Protein AF-A0A2A7IGX7-F1 (afdb_monomer_lite)

Radius of gyration: 14.09 Å; chains: 1; bounding box: 36×25×37 Å

Secondary structure (DSSP, 8-state):
-EEEEE-TTTSSSEEEEEEEEES-TTS-EEEEEEEEESSTT--S--HHHHHHHHHHTTT--TTPPPTTT--S---EEEEEEGGGTEEEEE-HHHHHHHHHHHHHHHTT-

Foldseek 3Di:
DKDWFQDLQPSPKIWIKDWDFDDDVVPTDIFIWTDDIPDCLQVATDRQVRVFRVVQGPPDDQQDAAPPPRDRGFRTFGCPDVVVPDTTGHHSVVVSVVSVVVCVVPVPD

pLDDT: mean 85.6, std 9.06, range [42.12, 95.0]

Structure (mmCIF, N/CA/C/O backbone):
data_AF-A0A2A7IGX7-F1
#
_entry.id   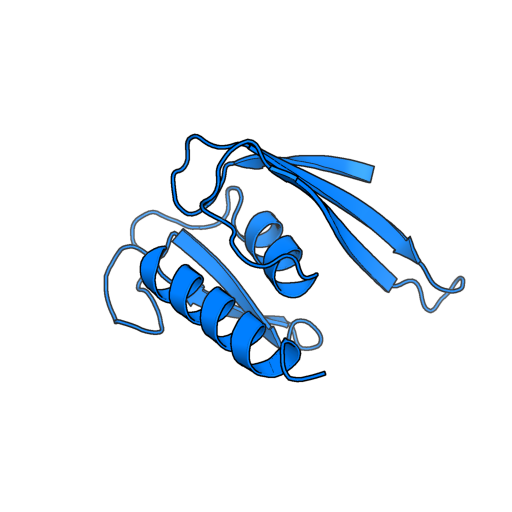AF-A0A2A7IGX7-F1
#
loop_
_atom_site.group_PDB
_atom_site.id
_atom_site.type_symbol
_atom_site.label_atom_id
_atom_site.label_alt_id
_atom_site.label_comp_id
_atom_site.label_asym_id
_atom_site.label_entity_id
_atom_site.label_seq_id
_atom_site.pdbx_PDB_ins_code
_atom_site.Cartn_x
_atom_site.Cartn_y
_atom_site.Cartn_z
_atom_site.occupancy
_atom_site.B_iso_or_equiv
_atom_site.auth_seq_id
_atom_site.auth_comp_id
_atom_site.auth_asym_id
_atom_site.auth_atom_id
_atom_site.pdbx_PDB_model_num
ATOM 1 N N . MET A 1 1 ? 11.444 -9.098 -9.810 1.00 85.06 1 MET A N 1
ATOM 2 C CA . MET A 1 1 ? 11.297 -10.010 -8.645 1.00 85.06 1 MET A CA 1
ATOM 3 C C . MET A 1 1 ? 9.858 -9.934 -8.198 1.00 85.06 1 MET A C 1
ATOM 5 O O . MET A 1 1 ? 9.424 -8.847 -7.855 1.00 85.06 1 MET A O 1
ATOM 9 N N . VAL A 1 2 ? 9.154 -11.059 -8.168 1.00 91.12 2 VAL A N 1
ATOM 10 C CA . VAL A 1 2 ? 7.750 -11.117 -7.746 1.00 91.12 2 VAL A CA 1
ATOM 11 C C . VAL A 1 2 ? 7.673 -11.618 -6.306 1.00 91.12 2 VAL A C 1
ATOM 13 O O . VAL A 1 2 ? 8.408 -12.538 -5.936 1.00 91.12 2 VAL A O 1
ATOM 16 N N . ARG A 1 3 ? 6.841 -10.983 -5.477 1.00 91.88 3 ARG A N 1
ATOM 17 C CA . ARG A 1 3 ? 6.580 -11.403 -4.095 1.00 91.88 3 ARG A CA 1
ATOM 18 C C . ARG A 1 3 ? 5.128 -11.163 -3.709 1.00 91.88 3 ARG A C 1
ATOM 20 O O . ARG A 1 3 ? 4.499 -10.217 -4.177 1.00 91.88 3 ARG A O 1
ATOM 27 N N . ASP A 1 4 ? 4.663 -11.989 -2.786 1.00 92.81 4 ASP A N 1
ATOM 28 C CA . ASP A 1 4 ? 3.336 -11.904 -2.197 1.00 92.81 4 ASP A CA 1
ATOM 29 C C . ASP A 1 4 ? 3.355 -11.141 -0.868 1.00 92.81 4 ASP A C 1
ATOM 31 O O . ASP A 1 4 ? 4.254 -11.305 -0.036 1.00 92.81 4 ASP A O 1
ATOM 35 N N . TYR A 1 5 ? 2.338 -10.306 -0.673 1.00 91.56 5 TYR A N 1
ATOM 36 C CA . TYR A 1 5 ? 2.167 -9.433 0.480 1.00 91.56 5 TYR A CA 1
ATOM 37 C C . TYR A 1 5 ? 0.764 -9.586 1.060 1.00 91.56 5 TYR A C 1
ATOM 39 O O . TYR A 1 5 ? -0.229 -9.627 0.333 1.00 91.56 5 TYR A O 1
ATOM 47 N N . SER A 1 6 ? 0.659 -9.617 2.387 1.00 90.50 6 SER A N 1
ATOM 48 C CA . SER A 1 6 ? -0.641 -9.609 3.056 1.00 90.50 6 SER A CA 1
ATOM 49 C C . SER A 1 6 ? -1.321 -8.254 2.875 1.00 90.50 6 SER A C 1
ATOM 51 O O . SER A 1 6 ? -0.711 -7.207 3.097 1.00 90.50 6 SER A O 1
ATOM 53 N N . CYS A 1 7 ? -2.607 -8.265 2.532 1.00 90.31 7 CYS A N 1
ATOM 54 C CA . CYS A 1 7 ? -3.403 -7.055 2.394 1.00 90.31 7 CYS A CA 1
ATOM 55 C C . CYS A 1 7 ? -3.367 -6.256 3.703 1.00 90.31 7 CYS A C 1
ATOM 57 O O . CYS A 1 7 ? -3.780 -6.778 4.745 1.00 90.31 7 CYS A O 1
ATOM 59 N N . PRO A 1 8 ? -2.928 -4.987 3.689 1.00 86.69 8 PRO A N 1
ATOM 60 C CA . PRO A 1 8 ? -2.753 -4.244 4.924 1.00 86.69 8 PRO A CA 1
ATOM 61 C C . PRO A 1 8 ? -4.082 -3.846 5.578 1.00 86.69 8 PRO A C 1
ATOM 63 O O . PRO A 1 8 ? -4.072 -3.583 6.776 1.00 86.69 8 PRO A O 1
ATOM 66 N N . ILE A 1 9 ? -5.190 -3.883 4.822 1.00 89.19 9 ILE A N 1
ATOM 67 C CA . ILE A 1 9 ? -6.549 -3.561 5.276 1.00 89.19 9 ILE A CA 1
ATOM 68 C C . ILE A 1 9 ? -7.205 -4.761 5.965 1.00 89.19 9 ILE A C 1
ATOM 70 O O . ILE A 1 9 ? -7.554 -4.698 7.137 1.00 89.19 9 ILE A O 1
ATOM 74 N N . CYS A 1 10 ? -7.390 -5.875 5.248 1.00 89.88 10 CYS A N 1
ATOM 75 C CA . CYS A 1 10 ? -8.137 -7.017 5.785 1.00 89.88 10 CYS A CA 1
ATOM 76 C C . CYS A 1 10 ? -7.256 -8.093 6.431 1.00 89.88 10 CYS A C 1
ATOM 78 O O . CYS A 1 10 ? -7.793 -9.009 7.052 1.00 89.88 10 CYS A O 1
ATOM 80 N N . LYS A 1 11 ? -5.928 -8.037 6.241 1.00 86.94 11 LYS A N 1
ATOM 81 C CA . LYS A 1 11 ? -4.924 -9.019 6.703 1.00 86.94 11 LYS A CA 1
ATOM 82 C C . LYS A 1 11 ? -5.151 -10.475 6.250 1.00 86.94 11 LYS A C 1
ATOM 84 O O . LYS A 1 11 ? -4.380 -11.347 6.634 1.00 86.94 11 LYS A O 1
ATOM 89 N N . LYS A 1 12 ? -6.178 -10.738 5.434 1.00 89.38 12 LYS A N 1
ATOM 90 C CA . LYS A 1 12 ? -6.551 -12.063 4.903 1.00 89.38 12 LYS A CA 1
ATOM 91 C C . LYS A 1 12 ? -6.227 -12.216 3.420 1.00 89.38 12 LYS A C 1
ATOM 93 O O . LYS A 1 12 ? -5.824 -13.289 2.992 1.00 89.38 12 LYS A O 1
ATOM 98 N N . GLY A 1 13 ? -6.441 -11.158 2.639 1.00 89.62 13 GLY A N 1
ATOM 99 C CA . GLY A 1 13 ? -6.138 -11.152 1.212 1.00 89.62 13 GLY A CA 1
ATOM 100 C C . GLY A 1 13 ? -4.636 -11.147 0.946 1.00 89.62 13 GLY A C 1
ATOM 101 O O . GLY A 1 13 ? -3.863 -10.632 1.754 1.00 89.62 13 GLY A O 1
ATOM 102 N N . CYS A 1 14 ? -4.247 -11.684 -0.201 1.00 92.44 14 CYS A N 1
ATOM 103 C CA . CYS A 1 14 ? -2.893 -11.669 -0.726 1.00 92.44 14 CYS A CA 1
ATOM 104 C C . CYS A 1 14 ? -2.812 -10.706 -1.918 1.00 92.44 14 CYS A C 1
ATOM 106 O O . CYS A 1 14 ? -3.753 -10.603 -2.712 1.00 92.44 14 CYS A O 1
ATOM 108 N N . ILE A 1 15 ? -1.702 -9.980 -2.014 1.00 93.88 15 ILE A N 1
ATOM 109 C CA . ILE A 1 15 ? -1.401 -9.029 -3.079 1.00 93.88 15 ILE A CA 1
ATOM 110 C C . ILE A 1 15 ? -0.030 -9.383 -3.644 1.00 93.88 15 ILE A C 1
ATOM 112 O O . ILE A 1 15 ? 0.970 -9.345 -2.927 1.00 93.88 15 ILE A O 1
ATOM 116 N N . THR A 1 16 ? 0.014 -9.700 -4.930 1.00 95.00 16 THR A N 1
ATOM 117 C CA . THR A 1 16 ? 1.248 -10.040 -5.636 1.00 95.00 16 THR A CA 1
ATOM 118 C C . THR A 1 16 ? 1.807 -8.779 -6.272 1.00 95.00 16 THR A C 1
ATOM 120 O O . THR A 1 16 ? 1.121 -8.123 -7.058 1.00 95.00 16 THR A O 1
ATOM 123 N N . ILE A 1 17 ? 3.045 -8.430 -5.923 1.00 94.12 17 ILE A N 1
ATOM 124 C CA . ILE A 1 17 ? 3.723 -7.235 -6.425 1.00 94.12 17 ILE A CA 1
ATOM 125 C C . ILE A 1 17 ? 5.017 -7.643 -7.119 1.00 94.12 17 ILE A C 1
ATOM 127 O O . ILE A 1 17 ? 5.838 -8.391 -6.573 1.00 94.12 17 ILE A O 1
ATOM 131 N N . GLU A 1 18 ? 5.202 -7.127 -8.326 1.00 94.50 18 GLU A N 1
ATOM 132 C CA . GLU A 1 18 ? 6.455 -7.188 -9.052 1.00 94.50 18 GLU A CA 1
ATOM 133 C C . GLU A 1 18 ? 7.316 -5.968 -8.744 1.00 94.50 18 GLU A C 1
ATOM 135 O O . GLU A 1 18 ? 6.850 -4.835 -8.715 1.00 94.50 18 GLU A O 1
ATOM 140 N N . LYS A 1 19 ? 8.594 -6.238 -8.489 1.00 91.56 19 LYS A N 1
ATOM 141 C CA . LYS A 1 19 ? 9.663 -5.261 -8.342 1.00 91.56 19 LYS A CA 1
ATOM 142 C C . LYS A 1 19 ? 10.606 -5.387 -9.530 1.00 91.56 19 LYS A C 1
ATOM 144 O O . LYS A 1 19 ? 11.363 -6.369 -9.592 1.00 91.56 19 LYS A O 1
ATOM 149 N N . GLU A 1 20 ? 10.605 -4.409 -10.419 1.00 91.00 20 GLU A N 1
ATOM 150 C CA . GLU A 1 20 ? 11.496 -4.359 -11.576 1.00 91.00 20 GLU A CA 1
ATOM 151 C C . GLU A 1 20 ? 12.626 -3.352 -11.340 1.00 91.00 20 GLU A C 1
ATOM 153 O O . GLU A 1 20 ? 12.431 -2.304 -10.731 1.00 91.00 20 GLU A O 1
ATOM 158 N N . ARG A 1 21 ? 13.850 -3.701 -11.753 1.00 83.94 21 ARG A N 1
ATOM 159 C CA . ARG A 1 21 ? 14.968 -2.750 -11.778 1.00 83.94 21 ARG A CA 1
ATOM 160 C C . ARG A 1 21 ? 15.013 -2.151 -13.170 1.00 83.94 21 ARG A C 1
ATOM 162 O O . ARG A 1 21 ? 15.390 -2.856 -14.102 1.00 83.94 21 ARG A O 1
ATOM 169 N N . VAL A 1 22 ? 14.677 -0.878 -13.268 1.00 85.25 22 VAL A N 1
ATOM 170 C CA . VAL A 1 22 ? 14.650 -0.133 -14.527 1.00 85.25 22 VAL A CA 1
ATOM 171 C C . VAL A 1 22 ? 15.769 0.911 -14.544 1.00 85.25 22 VAL A C 1
ATOM 173 O O . VAL A 1 22 ? 16.434 1.145 -13.531 1.00 85.25 22 VAL A O 1
ATOM 176 N N . GLY A 1 23 ? 16.013 1.521 -15.700 1.00 81.81 23 GLY A N 1
ATOM 177 C CA . GLY A 1 23 ? 17.011 2.580 -15.859 1.00 81.81 23 GLY A CA 1
ATOM 178 C C . GLY A 1 23 ? 18.440 2.098 -16.140 1.00 81.81 23 GLY A C 1
ATOM 179 O O . GLY A 1 23 ? 18.799 0.924 -15.993 1.00 81.81 23 GLY A O 1
ATOM 180 N N . GLU A 1 24 ? 19.273 3.037 -16.587 1.00 83.62 24 GLU A N 1
ATOM 181 C CA . GLU A 1 24 ? 20.647 2.772 -17.011 1.00 83.62 24 GLU A CA 1
ATOM 182 C C . GLU A 1 24 ? 21.581 2.442 -15.830 1.00 83.62 24 GLU A C 1
ATOM 184 O O . GLU A 1 24 ? 21.333 2.831 -14.682 1.00 83.62 24 GLU A O 1
ATOM 189 N N . PRO A 1 25 ? 22.703 1.735 -16.069 1.00 77.75 25 PRO A N 1
ATOM 190 C CA . PRO A 1 25 ? 23.750 1.570 -15.065 1.00 77.75 25 PRO A CA 1
ATOM 191 C C . PRO A 1 25 ? 24.222 2.931 -14.518 1.00 77.75 25 PRO A C 1
ATOM 193 O O . PRO A 1 25 ? 24.797 3.731 -15.244 1.00 77.75 25 PRO A O 1
ATOM 196 N N . GLY A 1 26 ? 23.984 3.187 -13.228 1.00 75.50 26 GLY A N 1
ATOM 197 C CA . GLY A 1 26 ? 24.280 4.471 -12.567 1.00 75.50 26 GLY A CA 1
ATOM 198 C C . GLY A 1 26 ? 23.041 5.316 -12.244 1.00 75.50 26 GLY A C 1
ATOM 199 O O . GLY A 1 26 ? 23.078 6.079 -11.286 1.00 75.50 26 GLY A O 1
ATOM 200 N N . PHE A 1 27 ? 21.929 5.088 -12.949 1.00 79.81 27 PHE A N 1
ATOM 201 C CA . PHE A 1 27 ? 20.621 5.732 -12.749 1.00 79.81 27 PHE A CA 1
ATOM 202 C C . PHE A 1 27 ? 19.523 4.688 -12.534 1.00 79.81 27 PHE A C 1
ATOM 204 O O . PHE A 1 27 ? 18.399 4.826 -13.006 1.00 79.81 27 PHE A O 1
ATOM 211 N N . ARG A 1 28 ? 19.873 3.576 -11.880 1.00 72.81 28 ARG A N 1
ATOM 212 C CA . ARG A 1 28 ? 18.932 2.476 -11.683 1.00 72.81 28 ARG A CA 1
ATOM 213 C C . ARG A 1 28 ? 17.818 2.914 -10.750 1.00 72.81 28 ARG A C 1
ATOM 215 O O . ARG A 1 28 ? 18.068 3.207 -9.581 1.00 72.81 28 ARG A O 1
ATOM 222 N N . GLU A 1 29 ? 16.605 2.852 -11.261 1.00 83.06 29 GLU A N 1
ATOM 223 C CA . GLU A 1 29 ? 15.380 3.050 -10.513 1.00 83.06 29 GLU A CA 1
ATOM 224 C C . GLU A 1 29 ? 14.736 1.693 -10.220 1.00 83.06 29 GLU A C 1
ATOM 226 O O . GLU A 1 29 ? 15.237 0.614 -10.571 1.00 83.06 29 GLU A O 1
ATOM 231 N N . THR A 1 30 ? 13.667 1.717 -9.443 1.00 84.19 30 THR A N 1
ATOM 232 C CA . THR A 1 30 ? 12.924 0.514 -9.102 1.00 84.19 30 THR A CA 1
ATOM 233 C C . THR A 1 30 ? 11.454 0.827 -9.195 1.00 84.19 30 THR A C 1
ATOM 235 O O . THR A 1 30 ? 10.971 1.619 -8.393 1.00 84.19 30 THR A O 1
ATOM 238 N N . GLU A 1 31 ? 10.782 0.152 -10.115 1.00 89.25 31 GLU A N 1
ATOM 239 C CA . GLU A 1 31 ? 9.344 0.264 -10.308 1.00 89.25 31 GLU A CA 1
ATOM 240 C C . GLU A 1 31 ? 8.625 -0.876 -9.584 1.00 89.25 31 GLU A C 1
ATOM 242 O O . GLU A 1 31 ? 9.136 -2.003 -9.470 1.00 89.25 31 GLU A O 1
ATOM 247 N N . TYR A 1 32 ? 7.435 -0.565 -9.070 1.00 90.31 32 TYR A N 1
ATOM 248 C CA . TYR A 1 32 ? 6.580 -1.510 -8.362 1.00 90.31 32 TYR A CA 1
ATOM 249 C C . TYR A 1 32 ? 5.203 -1.615 -9.012 1.00 90.31 32 TYR A C 1
ATOM 2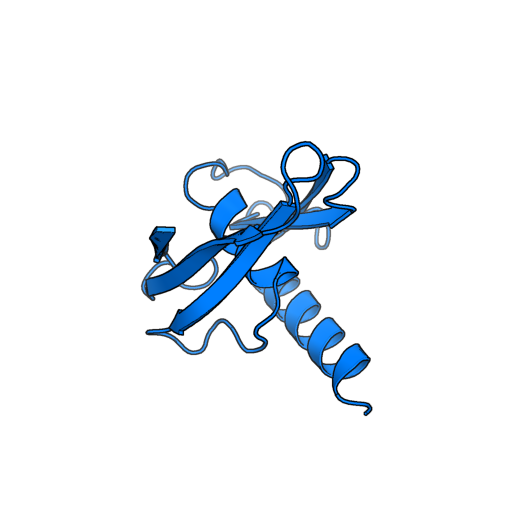51 O O . TYR A 1 32 ? 4.465 -0.633 -9.094 1.00 90.31 32 TYR A O 1
ATOM 259 N N . THR A 1 33 ? 4.815 -2.834 -9.379 1.00 92.81 33 THR A N 1
ATOM 260 C CA . THR A 1 33 ? 3.563 -3.099 -10.098 1.00 92.81 33 THR A CA 1
ATOM 261 C C . THR A 1 33 ? 2.736 -4.153 -9.373 1.00 92.81 33 THR A C 1
ATOM 263 O O . THR A 1 33 ? 3.228 -5.235 -9.057 1.00 92.81 33 THR A O 1
ATOM 266 N N . ILE A 1 34 ? 1.462 -3.858 -9.104 1.00 92.50 34 ILE A N 1
ATOM 267 C CA . ILE A 1 34 ? 0.514 -4.838 -8.553 1.00 92.50 34 ILE A CA 1
ATOM 268 C C . ILE A 1 34 ? 0.068 -5.757 -9.693 1.00 92.50 34 ILE A C 1
ATOM 270 O O . ILE A 1 34 ? -0.562 -5.298 -10.640 1.00 92.50 34 ILE A O 1
ATOM 274 N N . LEU A 1 35 ? 0.383 -7.050 -9.598 1.00 93.56 35 LEU A N 1
ATOM 275 C CA . LEU A 1 35 ? 0.040 -8.042 -10.622 1.00 93.56 35 LEU A CA 1
ATOM 276 C C . LEU A 1 35 ? -1.313 -8.710 -10.361 1.00 93.56 35 LEU A C 1
ATOM 278 O O . LEU A 1 35 ? -2.095 -8.930 -11.283 1.00 93.56 35 LEU A O 1
ATOM 282 N N . SER A 1 36 ? -1.596 -9.056 -9.103 1.00 93.25 36 SER A N 1
ATOM 283 C CA . SER A 1 36 ? -2.836 -9.740 -8.727 1.00 93.25 36 SER A CA 1
ATOM 284 C C . SER A 1 36 ? -3.237 -9.480 -7.281 1.00 93.25 36 SER A C 1
ATOM 286 O O . SER A 1 36 ? -2.408 -9.173 -6.424 1.00 93.25 36 SER A O 1
ATOM 288 N N . LYS A 1 37 ? -4.538 -9.621 -7.011 1.00 93.69 37 LYS A N 1
ATOM 289 C CA . LYS A 1 37 ? -5.172 -9.383 -5.710 1.00 93.69 37 LYS A CA 1
ATOM 290 C C . LYS A 1 37 ? -6.193 -10.483 -5.438 1.00 93.69 37 LYS A C 1
ATOM 292 O O . LYS A 1 37 ? -7.008 -10.781 -6.304 1.00 93.69 37 LYS A O 1
ATOM 297 N N . THR A 1 38 ? -6.196 -11.049 -4.233 1.00 94.12 38 THR A N 1
ATOM 298 C CA . THR A 1 38 ? -7.217 -12.033 -3.813 1.00 94.12 38 THR A CA 1
ATOM 299 C C . THR A 1 38 ? -8.340 -11.412 -2.974 1.00 94.12 38 THR A C 1
ATOM 301 O O . THR A 1 38 ? -9.201 -12.125 -2.464 1.00 94.12 38 THR A O 1
ATOM 304 N N . CYS A 1 39 ? -8.316 -10.092 -2.774 1.00 92.56 39 CYS A N 1
ATOM 305 C CA . CYS A 1 39 ? -9.358 -9.327 -2.095 1.00 92.56 39 CYS A CA 1
ATOM 306 C C . CYS A 1 39 ? -9.588 -7.986 -2.797 1.00 92.56 39 CYS A C 1
ATOM 308 O O . CYS A 1 39 ? -8.666 -7.427 -3.389 1.00 92.56 39 CYS A O 1
ATOM 310 N N . GLU A 1 40 ? -10.775 -7.415 -2.623 1.00 91.31 40 GLU A N 1
ATOM 311 C CA . GLU A 1 40 ? -11.178 -6.150 -3.256 1.00 91.31 40 GLU A CA 1
ATOM 312 C C . GLU A 1 40 ? -10.863 -4.909 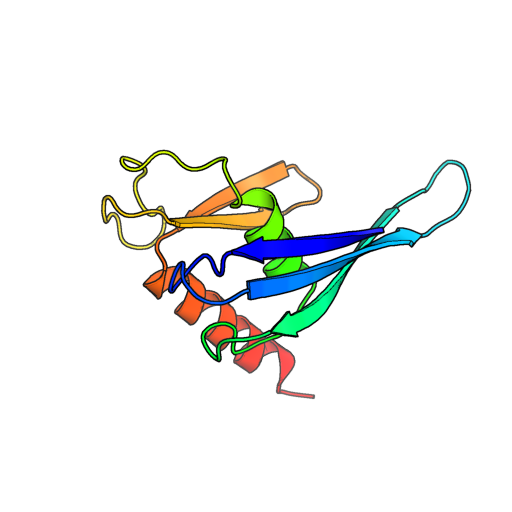-2.403 1.00 91.31 40 GLU A C 1
ATOM 314 O O . GLU A 1 40 ? -11.326 -3.811 -2.687 1.00 91.31 40 GLU A O 1
ATOM 319 N N . CYS A 1 41 ? -10.068 -5.051 -1.336 1.00 91.19 41 CYS A N 1
ATOM 320 C CA . CYS A 1 41 ? -9.743 -3.922 -0.461 1.00 91.19 41 CYS A CA 1
ATOM 321 C C . CYS A 1 41 ? -8.890 -2.844 -1.146 1.00 91.19 41 CYS A C 1
ATOM 323 O O . CYS A 1 41 ? -8.918 -1.702 -0.701 1.00 91.19 41 CYS A O 1
ATOM 325 N N . ILE A 1 42 ? -8.116 -3.211 -2.172 1.00 90.88 42 ILE A N 1
ATOM 326 C CA . ILE A 1 42 ? -7.300 -2.285 -2.962 1.00 90.88 42 ILE A CA 1
ATOM 327 C C . ILE A 1 42 ? -8.076 -1.923 -4.226 1.00 90.88 42 ILE A C 1
ATOM 329 O O . ILE A 1 42 ? -8.134 -2.701 -5.184 1.00 90.88 42 ILE A O 1
ATOM 333 N N . THR A 1 43 ? -8.699 -0.749 -4.188 1.00 89.50 43 THR A N 1
ATOM 334 C CA . THR A 1 43 ? -9.641 -0.251 -5.202 1.00 89.50 43 THR A CA 1
ATOM 335 C C . THR A 1 43 ? -8.973 0.569 -6.304 1.00 89.50 43 THR A C 1
ATOM 337 O O . THR A 1 43 ? -9.621 0.886 -7.305 1.00 89.50 43 THR A O 1
ATOM 340 N N . TYR A 1 44 ? -7.691 0.900 -6.137 1.00 87.94 44 TYR A N 1
ATOM 341 C CA . TYR A 1 44 ? -6.890 1.657 -7.090 1.00 87.94 44 TYR A CA 1
ATOM 342 C C . TYR A 1 44 ? -5.469 1.093 -7.156 1.00 87.94 44 TYR A C 1
ATOM 344 O O . TYR A 1 44 ? -4.819 0.932 -6.121 1.00 87.94 44 TYR A O 1
ATOM 352 N N . ASP A 1 45 ? -5.000 0.796 -8.368 1.00 88.00 45 ASP A N 1
ATOM 353 C CA . ASP A 1 45 ? -3.663 0.257 -8.606 1.00 88.00 45 ASP A CA 1
ATOM 354 C C . ASP A 1 45 ? -2.724 1.372 -9.056 1.00 88.00 45 ASP A C 1
ATOM 356 O O . ASP A 1 45 ? -2.916 1.986 -10.102 1.00 88.00 45 ASP A O 1
ATOM 360 N N . SER A 1 46 ? -1.700 1.635 -8.249 1.00 89.38 46 SER A N 1
ATOM 361 C CA . SER A 1 46 ? -0.620 2.561 -8.580 1.00 89.38 46 SER A CA 1
ATOM 362 C C . SER A 1 46 ? 0.670 2.150 -7.881 1.00 89.38 46 SER A C 1
ATOM 364 O O . SER A 1 46 ? 0.651 1.400 -6.899 1.00 89.38 46 SER A O 1
ATOM 366 N N . GLU A 1 47 ? 1.795 2.682 -8.355 1.00 89.00 47 GLU A N 1
ATOM 367 C CA . GLU A 1 47 ? 3.095 2.451 -7.729 1.00 89.00 47 GLU A CA 1
ATOM 368 C C . GLU A 1 47 ? 3.107 2.905 -6.260 1.00 89.00 47 GLU A C 1
ATOM 370 O O . GLU A 1 47 ? 3.595 2.182 -5.395 1.00 89.00 47 GLU A O 1
ATOM 375 N N . SER A 1 48 ? 2.493 4.048 -5.930 1.00 88.31 48 SER A N 1
ATOM 376 C CA . SER A 1 48 ? 2.416 4.535 -4.544 1.00 88.31 48 SER A CA 1
ATOM 377 C C . SER A 1 48 ? 1.681 3.556 -3.622 1.00 88.31 48 SER A C 1
ATOM 379 O O . SER A 1 48 ? 2.101 3.344 -2.483 1.00 88.31 48 SER A O 1
ATOM 381 N N . ILE A 1 49 ? 0.617 2.913 -4.116 1.00 90.56 49 ILE A N 1
ATOM 382 C CA . ILE A 1 49 ? -0.116 1.878 -3.376 1.00 90.56 49 ILE A CA 1
ATOM 383 C C . ILE A 1 49 ? 0.732 0.612 -3.230 1.00 90.56 49 ILE A C 1
ATOM 385 O O . ILE A 1 49 ? 0.805 0.050 -2.134 1.00 90.56 49 ILE A O 1
ATOM 389 N N . ALA A 1 50 ? 1.434 0.196 -4.288 1.00 91.44 50 ALA A N 1
ATOM 390 C CA . ALA A 1 50 ? 2.360 -0.933 -4.236 1.00 91.44 50 ALA A CA 1
ATOM 391 C C . ALA A 1 50 ? 3.478 -0.698 -3.202 1.00 91.44 50 ALA A C 1
ATOM 393 O O . ALA A 1 50 ? 3.738 -1.550 -2.350 1.00 91.44 50 ALA A O 1
ATOM 394 N N . MET A 1 51 ? 4.082 0.492 -3.210 1.00 90.00 51 MET A N 1
ATOM 395 C CA . MET A 1 51 ? 5.093 0.908 -2.240 1.00 90.00 51 MET A CA 1
ATOM 396 C C . MET A 1 51 ? 4.553 0.911 -0.810 1.00 90.00 51 MET A C 1
ATOM 398 O O . MET A 1 51 ? 5.235 0.415 0.087 1.00 90.00 51 MET A O 1
ATOM 402 N N . ALA A 1 52 ? 3.330 1.408 -0.592 1.00 89.88 52 ALA A N 1
ATOM 403 C CA . ALA A 1 52 ? 2.697 1.395 0.723 1.00 89.88 52 ALA A CA 1
ATOM 404 C C . ALA A 1 52 ? 2.545 -0.038 1.260 1.00 89.88 52 ALA A C 1
ATOM 406 O O . ALA A 1 52 ? 2.901 -0.321 2.404 1.00 89.88 52 ALA A O 1
ATOM 407 N N . ILE A 1 53 ? 2.083 -0.975 0.427 1.00 90.56 53 ILE A N 1
ATOM 408 C CA . ILE A 1 53 ? 1.921 -2.389 0.803 1.00 90.56 53 ILE A CA 1
ATOM 409 C C . ILE A 1 53 ? 3.275 -3.024 1.150 1.00 90.56 53 ILE A C 1
ATOM 411 O O . ILE A 1 53 ? 3.391 -3.715 2.166 1.00 90.56 53 ILE A O 1
ATOM 415 N N . ILE A 1 54 ? 4.310 -2.759 0.347 1.00 88.88 54 ILE A N 1
ATOM 416 C CA . ILE A 1 54 ? 5.664 -3.278 0.583 1.00 88.88 54 ILE A CA 1
ATOM 417 C C . ILE A 1 54 ? 6.261 -2.710 1.871 1.00 88.88 54 ILE A C 1
ATOM 419 O O . ILE A 1 54 ? 6.786 -3.476 2.679 1.00 88.88 54 ILE A O 1
ATOM 423 N N . GLY A 1 55 ? 6.200 -1.388 2.060 1.00 82.19 55 GLY A N 1
ATOM 424 C CA . GLY A 1 55 ? 6.771 -0.700 3.222 1.00 82.19 55 GLY A CA 1
ATOM 425 C C . GLY A 1 55 ? 6.148 -1.168 4.534 1.00 82.19 55 GLY A C 1
ATOM 426 O O . GLY A 1 55 ? 6.839 -1.355 5.531 1.00 82.19 55 GLY A O 1
ATOM 427 N N . THR A 1 56 ? 4.856 -1.476 4.486 1.00 81.31 56 THR A N 1
ATOM 428 C CA . THR A 1 56 ? 4.049 -1.891 5.632 1.00 81.31 56 THR A CA 1
ATOM 429 C C . THR A 1 56 ? 4.304 -3.324 6.098 1.00 81.31 56 THR A C 1
ATOM 431 O O . THR A 1 56 ? 4.149 -3.618 7.288 1.00 81.31 56 THR A O 1
ATOM 434 N N . ASN A 1 57 ? 4.634 -4.245 5.185 1.00 71.94 57 ASN A N 1
ATOM 435 C CA . ASN A 1 57 ? 4.628 -5.679 5.475 1.00 71.94 57 ASN A CA 1
ATOM 436 C C . ASN A 1 57 ? 5.731 -6.060 6.482 1.00 71.94 57 ASN A C 1
ATOM 438 O O . ASN A 1 57 ? 6.888 -6.258 6.120 1.00 71.94 57 ASN A O 1
ATOM 442 N N . GLY A 1 58 ? 5.351 -6.142 7.761 1.00 63.69 58 GLY A N 1
ATOM 443 C CA . GLY A 1 58 ? 6.221 -6.520 8.877 1.00 63.69 58 GLY A CA 1
ATOM 444 C C . GLY A 1 58 ? 6.893 -5.366 9.631 1.00 63.69 58 GLY A C 1
ATOM 445 O O . GLY A 1 58 ? 7.648 -5.650 10.556 1.00 63.69 58 GLY A O 1
ATOM 446 N N . LYS A 1 59 ? 6.639 -4.095 9.281 1.00 69.19 59 LYS A N 1
ATOM 447 C CA . LYS A 1 59 ? 7.303 -2.947 9.933 1.00 69.19 59 LYS A CA 1
ATOM 448 C C . LYS A 1 59 ? 6.502 -2.252 11.031 1.00 69.19 59 LYS A C 1
ATOM 450 O O . LYS A 1 59 ? 7.102 -1.761 11.980 1.00 69.19 59 LYS A O 1
ATOM 455 N N . LEU A 1 60 ? 5.178 -2.182 10.908 1.00 68.69 60 LEU A N 1
ATOM 456 C CA . LEU A 1 60 ? 4.367 -1.400 11.844 1.00 68.69 60 LEU A CA 1
ATOM 457 C C . LEU A 1 60 ? 4.107 -2.162 13.139 1.00 68.69 60 LEU A C 1
ATOM 459 O O . LEU A 1 60 ? 3.667 -3.316 13.130 1.00 68.69 60 LEU A O 1
ATOM 463 N N . THR A 1 61 ? 4.337 -1.482 14.259 1.00 62.81 61 THR A N 1
ATOM 464 C CA . THR A 1 61 ? 3.974 -1.993 15.582 1.00 62.81 61 THR A CA 1
ATOM 465 C C . THR A 1 61 ? 2.513 -1.658 15.898 1.00 62.81 61 THR A C 1
ATOM 467 O O . THR A 1 61 ? 1.986 -0.640 15.460 1.00 62.81 61 THR A O 1
ATOM 470 N N . LYS A 1 62 ? 1.827 -2.514 16.669 1.00 60.22 62 LYS A N 1
ATOM 471 C CA . LYS A 1 62 ? 0.378 -2.396 16.953 1.00 60.22 62 LYS A CA 1
ATOM 472 C C . LYS A 1 62 ? -0.052 -1.111 17.688 1.00 60.22 62 LYS A C 1
ATOM 474 O O . LYS A 1 62 ? -1.245 -0.905 17.845 1.00 60.22 62 LYS A O 1
ATOM 479 N N . ASN A 1 63 ? 0.888 -0.276 18.130 1.00 66.88 63 ASN A N 1
ATOM 480 C CA . ASN A 1 63 ? 0.621 0.914 18.944 1.00 66.88 63 ASN A CA 1
ATOM 481 C C . ASN A 1 63 ? 0.842 2.228 18.183 1.00 66.88 63 ASN A C 1
ATOM 483 O O . ASN A 1 63 ? 0.933 3.289 18.799 1.00 66.88 63 ASN A O 1
ATOM 487 N N . GLU A 1 64 ? 0.987 2.175 16.862 1.00 81.38 64 GLU A N 1
ATOM 488 C CA . GLU A 1 64 ? 1.228 3.379 16.083 1.00 81.38 64 GLU A CA 1
ATOM 489 C C . GLU A 1 64 ? -0.048 4.178 15.825 1.00 81.38 64 GLU A C 1
ATOM 491 O O . GLU A 1 64 ? -1.101 3.639 15.479 1.00 81.38 64 GLU A O 1
ATOM 496 N N . VAL A 1 65 ? 0.078 5.493 15.994 1.00 87.44 65 VAL A N 1
ATOM 497 C CA . VAL A 1 65 ? -0.999 6.458 15.784 1.00 87.44 65 VAL A CA 1
ATOM 498 C C . VAL A 1 65 ? -1.119 6.762 14.299 1.00 87.44 65 VAL A C 1
ATOM 500 O O . VAL A 1 65 ? -0.133 7.096 13.637 1.00 87.44 65 VAL A O 1
ATOM 503 N N . CYS A 1 66 ? -2.339 6.694 13.779 1.00 90.19 66 CYS A N 1
ATOM 504 C CA . CYS A 1 66 ? -2.647 7.184 12.453 1.00 90.19 66 CYS A CA 1
ATOM 505 C C . CYS A 1 66 ? -2.425 8.699 12.405 1.00 90.19 66 CYS A C 1
ATOM 507 O O . CYS A 1 66 ? -3.092 9.456 13.106 1.00 90.19 66 CYS A O 1
ATOM 509 N N . LYS A 1 67 ? -1.520 9.151 11.533 1.00 90.81 67 LYS A N 1
ATOM 510 C CA . LYS A 1 67 ? -1.213 10.578 11.358 1.00 90.81 67 LYS A CA 1
ATOM 511 C C . LYS A 1 67 ? -2.361 11.394 10.749 1.00 90.81 67 LYS A C 1
ATOM 513 O O . LYS A 1 67 ? -2.299 12.617 10.804 1.00 90.81 67 LYS A O 1
ATOM 518 N N . ASP A 1 68 ? -3.384 10.735 10.204 1.00 90.38 68 ASP A N 1
ATOM 519 C CA . ASP A 1 68 ? -4.522 11.393 9.555 1.00 90.38 68 ASP A CA 1
ATOM 520 C C . ASP A 1 68 ? -5.728 11.546 10.499 1.00 90.38 68 ASP A C 1
ATOM 522 O O . ASP A 1 68 ? -6.290 12.635 10.583 1.00 90.38 68 ASP A O 1
ATOM 526 N N . CYS A 1 69 ? -6.127 10.489 11.222 1.00 90.94 69 CYS A N 1
ATOM 527 C CA . CYS A 1 69 ? -7.293 10.522 12.121 1.00 90.94 69 CYS A CA 1
ATOM 528 C C . CYS A 1 69 ? -6.951 10.539 13.621 1.00 90.94 69 CYS A C 1
ATOM 530 O O . CYS A 1 69 ? -7.828 10.810 14.437 1.00 90.94 69 CYS A O 1
ATOM 532 N N . GLY A 1 70 ? -5.702 10.258 14.008 1.00 86.69 70 GLY A N 1
ATOM 533 C CA . GLY A 1 70 ? -5.273 10.206 15.411 1.00 86.69 70 GLY A CA 1
ATOM 534 C C . GLY A 1 70 ? -5.602 8.903 16.152 1.00 86.69 70 GLY A C 1
ATOM 535 O O . GLY A 1 70 ? -5.322 8.800 17.344 1.00 86.69 70 GLY A O 1
ATOM 536 N N . GLU A 1 71 ? -6.169 7.897 15.480 1.00 87.00 71 GLU A N 1
ATOM 537 C CA . GLU A 1 71 ? -6.499 6.603 16.093 1.00 87.00 71 GLU A CA 1
ATOM 538 C C . GLU A 1 71 ? -5.256 5.710 16.267 1.00 87.00 71 GLU A C 1
ATOM 540 O O . GLU A 1 71 ? -4.359 5.697 15.422 1.00 87.00 71 GLU A O 1
ATOM 545 N N . PHE A 1 72 ? -5.205 4.919 17.344 1.00 76.44 72 PHE A N 1
ATOM 546 C CA . PHE A 1 72 ? -4.115 3.974 17.647 1.00 76.44 72 PHE A CA 1
ATOM 547 C C . PHE A 1 72 ? -4.264 2.650 16.879 1.00 76.44 72 PHE A C 1
ATOM 549 O O . PHE A 1 72 ? -4.348 1.573 17.466 1.00 76.44 72 PHE A O 1
ATOM 556 N N . GLU A 1 73 ? -4.337 2.735 15.555 1.00 83.25 73 GLU A N 1
ATOM 557 C CA . GLU A 1 73 ? -4.462 1.573 14.671 1.00 83.25 73 GLU A CA 1
ATOM 558 C C . GLU A 1 73 ? -3.795 1.796 13.307 1.00 83.25 73 GLU A C 1
ATOM 560 O O . GLU A 1 73 ? -4.318 1.402 12.263 1.00 83.25 73 GLU A O 1
ATOM 565 N N . ALA A 1 74 ? -2.627 2.443 13.273 1.00 83.69 74 ALA A N 1
ATOM 566 C CA . ALA A 1 74 ? -1.902 2.566 12.017 1.00 83.69 74 ALA A CA 1
ATOM 567 C C . ALA A 1 74 ? -1.516 1.175 11.483 1.00 83.69 74 ALA A C 1
ATOM 569 O O . ALA A 1 74 ? -0.837 0.379 12.133 1.00 83.69 74 ALA A O 1
ATOM 570 N N . THR A 1 75 ? -1.969 0.879 10.267 1.00 85.44 75 THR A N 1
ATOM 571 C CA . THR A 1 75 ? -1.779 -0.416 9.608 1.00 85.44 75 THR A CA 1
ATOM 572 C C . THR A 1 75 ? -1.038 -0.308 8.290 1.00 85.44 75 THR A C 1
ATOM 574 O O . THR A 1 75 ? -0.790 -1.361 7.707 1.00 85.44 75 THR A O 1
ATOM 577 N N . VAL A 1 76 ? -0.742 0.912 7.816 1.00 87.94 76 VAL A N 1
ATOM 578 C CA . VAL A 1 76 ? -0.083 1.213 6.536 1.00 87.94 76 VAL A CA 1
ATOM 579 C C . VAL A 1 76 ? 0.974 2.315 6.699 1.00 87.94 76 VAL A C 1
ATOM 581 O O . VAL A 1 76 ? 0.668 3.371 7.240 1.00 87.94 76 VAL A O 1
ATOM 584 N N . GLU A 1 77 ? 2.193 2.091 6.202 1.00 89.62 77 GLU A N 1
ATOM 585 C CA . GLU A 1 77 ? 3.253 3.092 6.002 1.00 89.62 77 GLU A CA 1
ATOM 586 C C . GLU A 1 77 ? 3.089 3.666 4.586 1.00 89.62 77 GLU A C 1
ATOM 588 O O . GLU A 1 77 ? 3.473 3.048 3.594 1.00 89.62 77 GLU A O 1
ATOM 593 N N . TYR A 1 78 ? 2.444 4.823 4.475 1.00 88.81 78 TYR A N 1
ATOM 594 C CA . TYR A 1 78 ? 2.060 5.438 3.210 1.00 88.81 78 TYR A CA 1
ATOM 595 C C . TYR A 1 78 ? 3.121 6.431 2.704 1.00 88.81 78 TYR A C 1
ATOM 597 O O . TYR A 1 78 ? 3.531 7.317 3.464 1.00 88.81 78 TYR A O 1
ATOM 605 N N . PRO A 1 79 ? 3.563 6.329 1.435 1.00 88.31 79 PRO A N 1
ATOM 606 C CA . PRO A 1 79 ? 4.551 7.236 0.857 1.00 88.31 79 PRO A CA 1
ATOM 607 C C . PRO A 1 79 ? 3.932 8.605 0.540 1.00 88.31 79 PRO A C 1
ATOM 609 O O . PRO A 1 79 ? 3.080 8.715 -0.335 1.00 88.31 79 PRO A O 1
ATOM 612 N N . VAL A 1 80 ? 4.394 9.663 1.216 1.00 86.50 80 VAL A N 1
ATOM 613 C CA . VAL A 1 80 ? 3.988 11.054 0.919 1.00 86.50 80 VAL A CA 1
ATOM 614 C C . VAL A 1 80 ? 4.915 11.657 -0.131 1.00 86.50 80 VAL A C 1
ATOM 616 O O . VAL A 1 80 ? 4.460 12.183 -1.144 1.00 86.50 80 VAL A O 1
ATOM 619 N N . LYS A 1 81 ? 6.229 11.556 0.099 1.00 82.75 81 LYS A N 1
ATOM 620 C CA . LYS A 1 81 ? 7.274 11.934 -0.861 1.00 82.75 81 LYS A CA 1
ATOM 621 C C . LYS A 1 81 ? 8.384 10.882 -0.823 1.00 82.75 81 LYS A C 1
ATOM 623 O O . LYS A 1 81 ? 9.380 11.057 -0.112 1.00 82.75 81 LYS A O 1
ATOM 628 N N . PRO A 1 82 ? 8.226 9.765 -1.553 1.00 75.31 82 PRO A N 1
ATOM 629 C CA . PRO A 1 82 ? 9.156 8.643 -1.463 1.00 75.31 82 PRO A CA 1
ATOM 630 C C . PRO A 1 82 ? 10.594 9.017 -1.857 1.00 75.31 82 PRO A C 1
ATOM 632 O O . PRO A 1 82 ? 11.531 8.495 -1.257 1.00 75.31 82 PRO A O 1
ATOM 635 N N . TRP A 1 83 ? 10.784 9.973 -2.775 1.00 76.06 83 TRP A N 1
ATOM 636 C CA . TRP A 1 83 ? 12.106 10.431 -3.234 1.00 76.06 83 TRP A CA 1
ATOM 637 C C . TRP A 1 83 ? 12.934 11.161 -2.162 1.00 76.06 83 TRP A C 1
ATOM 639 O O . TRP A 1 83 ? 14.157 11.197 -2.261 1.00 76.06 83 TRP A O 1
ATOM 649 N N . VAL A 1 84 ? 12.295 11.714 -1.123 1.00 79.75 84 VAL A N 1
ATOM 650 C CA . VAL A 1 84 ? 12.973 12.299 0.057 1.00 79.75 84 VAL A CA 1
ATOM 651 C C . VAL A 1 84 ? 12.825 11.433 1.311 1.00 79.75 84 VAL A C 1
ATOM 653 O O . VAL A 1 84 ? 13.207 11.855 2.399 1.00 79.75 84 VAL A O 1
ATOM 656 N N . GLY A 1 85 ? 12.270 10.224 1.184 1.00 80.25 85 GLY A N 1
ATOM 657 C CA . GLY A 1 85 ? 12.063 9.322 2.315 1.00 80.25 85 GLY A CA 1
ATOM 658 C C . GLY A 1 85 ? 10.939 9.745 3.268 1.00 80.25 85 GLY A C 1
ATOM 659 O O . GLY A 1 85 ? 10.965 9.370 4.438 1.00 80.25 85 GLY A O 1
ATOM 660 N N . GLU A 1 86 ? 9.960 10.526 2.804 1.00 86.38 86 GLU A N 1
ATOM 661 C CA . GLU A 1 86 ? 8.852 11.003 3.640 1.00 86.38 86 GLU A CA 1
ATOM 662 C C . GLU A 1 86 ? 7.663 10.028 3.596 1.00 86.38 86 GLU A C 1
ATOM 664 O O . GLU A 1 86 ? 6.997 9.883 2.564 1.00 86.38 86 GLU A O 1
ATOM 669 N N . TYR A 1 87 ? 7.381 9.390 4.738 1.00 88.19 87 TYR A N 1
ATOM 670 C CA . TYR A 1 87 ? 6.288 8.430 4.923 1.00 88.19 87 TYR A CA 1
ATOM 671 C C . TYR A 1 87 ? 5.399 8.805 6.122 1.00 88.19 87 TYR A C 1
ATOM 673 O O . TYR A 1 87 ? 5.850 9.391 7.119 1.00 88.19 87 TYR A O 1
ATOM 681 N N . LYS A 1 88 ? 4.113 8.449 6.044 1.00 90.06 88 LYS A N 1
ATOM 682 C CA . LYS A 1 88 ? 3.144 8.600 7.138 1.00 90.06 88 LYS A CA 1
ATOM 683 C C . LYS A 1 88 ? 2.498 7.268 7.495 1.00 90.06 88 LYS A C 1
ATOM 685 O O . LYS A 1 88 ? 2.121 6.509 6.613 1.00 90.06 88 LYS A O 1
ATOM 690 N N . ASN A 1 89 ? 2.318 7.017 8.786 1.00 90.56 89 ASN A N 1
ATOM 691 C CA . ASN A 1 89 ? 1.638 5.815 9.256 1.00 90.56 89 ASN A CA 1
ATOM 692 C C . ASN A 1 89 ? 0.149 6.125 9.386 1.00 90.56 89 ASN A C 1
ATOM 694 O O . ASN A 1 89 ? -0.226 7.098 10.042 1.00 90.56 89 ASN A O 1
ATOM 698 N N . ILE A 1 90 ? -0.691 5.350 8.707 1.00 91.44 90 ILE A N 1
ATOM 699 C CA . ILE A 1 90 ? -2.132 5.588 8.608 1.00 91.44 90 ILE A CA 1
ATOM 700 C C . ILE A 1 90 ? -2.935 4.312 8.856 1.00 91.44 90 ILE A C 1
ATOM 702 O O . ILE A 1 90 ? -2.452 3.196 8.640 1.00 91.44 90 ILE A O 1
ATOM 706 N N . CYS A 1 91 ? -4.165 4.472 9.344 1.00 91.44 91 CYS A N 1
ATOM 707 C CA . CYS A 1 91 ? -5.078 3.355 9.547 1.00 91.44 91 CYS A CA 1
ATOM 708 C C . CYS A 1 91 ? -5.653 2.860 8.216 1.00 91.44 91 CYS A C 1
ATOM 710 O O . CYS A 1 91 ? -5.553 3.508 7.168 1.00 91.44 91 CYS A O 1
ATOM 712 N N . SER A 1 9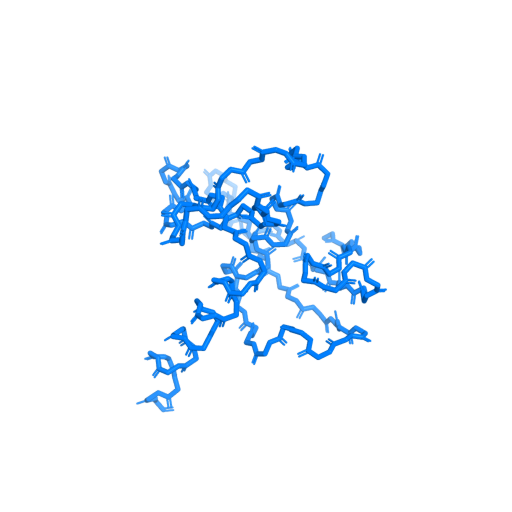2 ? -6.282 1.689 8.261 1.00 89.75 92 SER A N 1
ATOM 713 C CA . SER A 1 92 ? -6.880 1.053 7.085 1.00 89.75 92 SER A CA 1
ATOM 714 C C . SER A 1 92 ? -7.970 1.909 6.435 1.00 89.75 92 SER A C 1
ATOM 716 O O . SER A 1 92 ? -8.132 1.864 5.217 1.00 89.75 92 SER A O 1
ATOM 718 N N . ASN A 1 93 ? -8.705 2.695 7.225 1.00 91.38 93 ASN A N 1
ATOM 719 C CA . ASN A 1 93 ? -9.757 3.573 6.717 1.00 91.38 93 ASN A CA 1
ATOM 720 C C . ASN A 1 93 ? -9.172 4.792 5.997 1.00 91.38 93 ASN A C 1
ATOM 722 O O . ASN A 1 93 ? -9.552 5.060 4.860 1.00 91.38 93 ASN A O 1
ATOM 726 N N . CYS A 1 94 ? -8.188 5.469 6.595 1.00 92.56 94 CYS A N 1
ATOM 727 C CA . CYS A 1 94 ? -7.481 6.576 5.944 1.00 92.56 94 CYS A CA 1
ATOM 728 C C . CYS A 1 94 ? -6.775 6.126 4.660 1.00 92.56 94 CYS A C 1
ATOM 730 O O . CYS A 1 94 ? -6.783 6.848 3.669 1.00 92.56 94 CYS A O 1
ATOM 732 N N . PHE A 1 95 ? -6.248 4.899 4.625 1.00 92.06 95 PHE A N 1
ATOM 733 C CA . PHE A 1 95 ? -5.659 4.359 3.402 1.00 92.06 95 PHE A CA 1
ATOM 734 C C . PHE A 1 95 ? -6.680 4.162 2.270 1.00 92.06 95 PHE A C 1
ATOM 736 O O . PHE A 1 95 ? -6.359 4.415 1.111 1.00 92.06 95 PHE A O 1
ATOM 743 N N . LYS A 1 96 ? -7.922 3.767 2.581 1.00 91.88 96 LYS A N 1
ATOM 744 C CA . LYS A 1 96 ? -9.006 3.728 1.582 1.00 91.88 96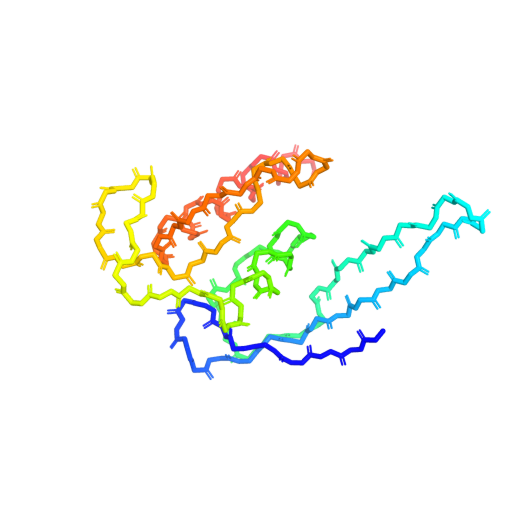 LYS A CA 1
ATOM 745 C C . LYS A 1 96 ? -9.326 5.116 1.040 1.00 91.88 96 LYS A C 1
ATOM 747 O O . LYS A 1 96 ? -9.429 5.274 -0.169 1.00 91.88 96 LYS A O 1
ATOM 752 N N . VAL A 1 97 ? -9.401 6.114 1.920 1.00 91.75 97 VAL A N 1
ATOM 753 C CA . VAL A 1 97 ? -9.637 7.509 1.521 1.00 91.75 97 VAL A CA 1
ATOM 754 C C . VAL A 1 97 ? -8.537 8.005 0.579 1.00 91.75 97 VAL A C 1
ATOM 756 O O . VAL A 1 97 ? -8.840 8.618 -0.437 1.00 91.75 97 VAL A O 1
ATOM 759 N N . GLU A 1 98 ? -7.270 7.705 0.868 1.00 91.75 98 GLU A N 1
ATOM 760 C CA . GLU A 1 98 ? -6.146 8.039 -0.019 1.00 91.75 98 GLU A CA 1
ATOM 761 C C . GLU A 1 98 ? -6.277 7.376 -1.402 1.00 91.75 98 GLU A C 1
ATOM 763 O O . GLU A 1 98 ? -6.092 8.042 -2.424 1.00 91.75 98 GLU A O 1
ATOM 768 N N . MET A 1 99 ? -6.653 6.091 -1.457 1.00 91.38 99 MET A N 1
ATOM 769 C CA . MET A 1 99 ? -6.907 5.393 -2.727 1.00 91.38 99 MET A CA 1
ATOM 770 C C . MET A 1 99 ? -8.038 6.047 -3.525 1.00 91.38 99 MET A C 1
ATOM 772 O O . MET A 1 99 ? -7.885 6.266 -4.727 1.00 91.38 99 MET A O 1
ATOM 776 N N . ASP A 1 100 ? -9.145 6.392 -2.869 1.00 90.38 100 ASP A N 1
ATOM 777 C CA . ASP A 1 100 ? -10.290 7.032 -3.518 1.00 90.38 100 ASP A CA 1
ATOM 778 C C . ASP A 1 100 ? -9.923 8.433 -4.031 1.00 90.38 100 ASP A C 1
ATOM 780 O O . ASP A 1 100 ? -10.221 8.770 -5.177 1.00 90.38 100 ASP A O 1
ATOM 784 N N . GLN A 1 101 ? -9.176 9.221 -3.250 1.00 88.94 101 GLN A N 1
ATOM 785 C CA . GLN A 1 101 ? -8.679 10.530 -3.682 1.00 88.94 101 GLN A CA 1
ATOM 786 C C . GLN A 1 101 ? -7.718 10.432 -4.870 1.00 88.94 101 GLN A C 1
ATOM 788 O O . GLN A 1 101 ? -7.763 11.273 -5.770 1.00 88.94 101 GLN A O 1
ATOM 793 N N . MET A 1 102 ? -6.827 9.436 -4.892 1.00 86.56 102 MET A N 1
ATOM 794 C CA . MET A 1 102 ? -5.962 9.193 -6.049 1.00 86.56 102 MET A CA 1
ATOM 795 C C . MET A 1 102 ? -6.789 8.818 -7.273 1.00 86.56 102 MET A C 1
ATOM 797 O O . MET A 1 102 ? -6.590 9.393 -8.343 1.00 86.56 102 MET A O 1
ATOM 801 N N . LYS A 1 103 ? -7.753 7.911 -7.105 1.00 86.44 103 LYS A N 1
ATOM 802 C CA . LYS A 1 103 ? -8.669 7.532 -8.174 1.00 86.44 103 LYS A CA 1
ATOM 803 C C . LYS A 1 103 ? -9.383 8.760 -8.724 1.00 86.44 103 LYS A C 1
ATOM 805 O O . LYS A 1 103 ? -9.343 8.964 -9.927 1.00 86.44 103 LYS A O 1
ATOM 810 N N . GLU A 1 104 ? -9.956 9.627 -7.897 1.00 86.62 104 GLU A N 1
ATOM 811 C CA . GLU A 1 104 ? -10.628 10.849 -8.364 1.00 86.62 104 GLU A CA 1
ATOM 812 C C . GLU A 1 104 ? -9.691 11.830 -9.080 1.00 86.62 104 GLU A C 1
ATOM 814 O O . GLU A 1 104 ? -10.065 12.402 -10.107 1.00 86.62 104 GLU A O 1
ATOM 819 N N . LYS A 1 105 ? -8.470 12.019 -8.564 1.00 82.75 105 LYS A N 1
ATOM 820 C CA . LYS A 1 105 ? -7.470 12.916 -9.165 1.00 82.75 105 LYS A CA 1
ATOM 821 C C . LYS A 1 105 ? -7.035 12.450 -10.552 1.00 82.75 105 LYS A C 1
ATOM 823 O O . LYS A 1 105 ? -6.856 13.287 -11.431 1.00 82.75 105 LYS A O 1
ATOM 828 N N . TYR A 1 106 ? -6.883 11.141 -10.745 1.00 77.06 106 TYR A N 1
ATOM 829 C CA . TYR A 1 106 ? -6.342 10.562 -11.977 1.00 77.06 106 TYR A CA 1
ATOM 830 C C . TYR A 1 106 ? -7.399 9.924 -12.897 1.00 77.06 106 TYR A C 1
ATOM 832 O O . TYR A 1 106 ? -7.080 9.609 -14.036 1.00 77.06 106 TYR A O 1
ATOM 840 N N . SER A 1 107 ? -8.665 9.805 -12.471 1.00 65.31 107 SER A N 1
ATOM 841 C CA . SER A 1 107 ? -9.789 9.349 -13.322 1.00 65.31 107 SER A CA 1
ATOM 842 C C . SER A 1 107 ? -10.381 10.457 -14.204 1.00 65.31 107 SER A C 1
ATOM 844 O O . SER A 1 107 ? -11.369 10.223 -14.892 1.00 65.31 107 SER A O 1
ATOM 846 N N . LYS A 1 108 ? -9.828 11.677 -14.169 1.00 53.75 108 LYS A N 1
ATOM 847 C CA . LYS A 1 108 ? -10.293 12.821 -14.975 1.00 53.75 108 LYS A CA 1
ATOM 848 C C . LYS A 1 108 ? -9.613 12.961 -16.347 1.00 53.75 108 LYS A C 1
ATOM 850 O O . LYS A 1 108 ? -9.719 14.030 -16.942 1.00 53.75 108 LYS A O 1
ATOM 855 N N . ASN A 1 109 ? -8.980 11.903 -16.853 1.00 42.12 109 ASN A N 1
ATOM 856 C CA . ASN A 1 109 ? -8.466 11.837 -18.225 1.00 42.12 109 ASN A CA 1
ATOM 857 C C . ASN A 1 109 ? -9.236 10.813 -19.054 1.00 42.12 109 ASN A C 1
ATOM 859 O O . ASN A 1 109 ? -9.327 9.653 -18.595 1.00 42.12 109 AS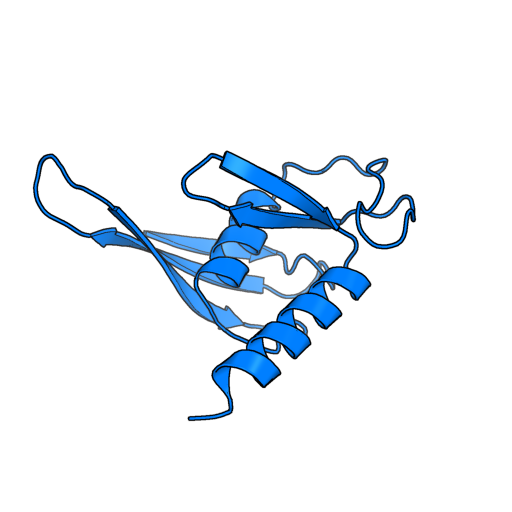N A O 1
#

Sequence (109 aa):
MVRDYSCPICKKGCITIEKERVGEPGFRETEYTILSKTCECITYDSESIAMAIIGTNGKLTKNEVCKDCGEFEATVEYPVKPWVGEYKNICSNCFKVEMDQMKEKYSKN

Organism: Bacillus cereus (NCBI:txid1396)